Protein AF-A0A251YXQ8-F1 (afdb_monomer)

pLDDT: mean 76.65, std 15.21, range [50.0, 97.0]

Organism: NCBI:txid28447

Structure (mmCIF, N/CA/C/O backbone):
data_AF-A0A251YXQ8-F1
#
_entry.id   AF-A0A251YXQ8-F1
#
loop_
_atom_site.group_PDB
_atom_site.id
_atom_site.type_symbol
_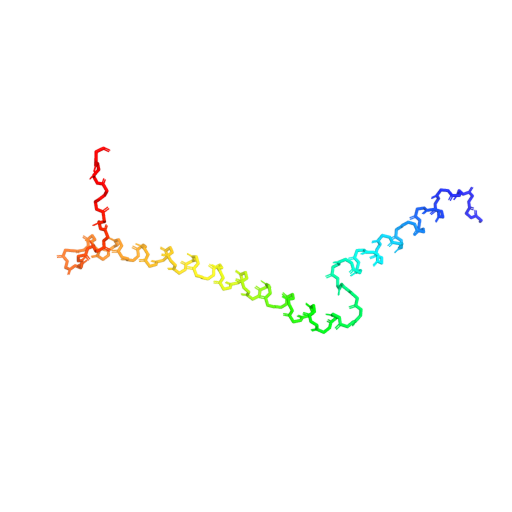atom_site.label_atom_id
_atom_site.label_alt_id
_atom_site.label_comp_id
_atom_site.label_asym_id
_atom_site.label_entity_id
_atom_site.label_seq_id
_atom_site.pdbx_PDB_ins_code
_atom_site.Cartn_x
_atom_site.Cartn_y
_atom_site.Cartn_z
_atom_site.occupancy
_atom_site.B_iso_or_equiv
_atom_site.auth_seq_id
_atom_site.auth_comp_id
_atom_site.auth_asym_id
_atom_site.auth_atom_id
_atom_site.pdbx_PDB_model_num
ATOM 1 N N . MET A 1 1 ? -9.228 -11.762 42.944 1.00 59.47 1 MET A N 1
ATOM 2 C CA . MET A 1 1 ? -9.900 -10.454 42.814 1.00 59.47 1 MET A CA 1
ATOM 3 C C . MET A 1 1 ? -8.862 -9.478 42.292 1.00 59.47 1 MET A C 1
ATOM 5 O O . MET A 1 1 ? -7.860 -9.339 42.977 1.00 59.47 1 MET A O 1
ATOM 9 N N . PRO A 1 2 ? -8.996 -8.919 41.078 1.00 59.44 2 PRO A N 1
ATOM 10 C CA . PRO A 1 2 ? -8.061 -7.910 40.579 1.00 59.44 2 PRO A CA 1
ATOM 11 C C . PRO A 1 2 ? -8.091 -6.695 41.513 1.00 59.44 2 PRO A C 1
ATOM 13 O O . PRO A 1 2 ? -9.149 -6.103 41.707 1.00 59.44 2 PRO A O 1
ATOM 16 N N . THR A 1 3 ? -6.961 -6.392 42.145 1.00 67.88 3 THR A N 1
ATOM 17 C CA . THR A 1 3 ? -6.861 -5.420 43.249 1.00 67.88 3 THR A CA 1
ATOM 18 C C . THR A 1 3 ? -6.542 -4.001 42.767 1.00 67.88 3 THR A C 1
ATOM 20 O O . THR A 1 3 ? -6.551 -3.078 43.573 1.00 67.88 3 THR A O 1
ATOM 23 N N . ASP A 1 4 ? -6.309 -3.814 41.463 1.00 83.75 4 ASP A N 1
ATOM 24 C CA . ASP A 1 4 ? -5.828 -2.550 40.904 1.00 83.75 4 ASP A CA 1
ATOM 25 C C . ASP A 1 4 ? -6.819 -1.934 39.900 1.00 83.75 4 ASP A C 1
ATOM 27 O O . ASP A 1 4 ? -7.000 -2.469 38.797 1.00 83.75 4 ASP A O 1
ATOM 31 N N . PRO A 1 5 ? -7.450 -0.792 40.236 1.00 87.06 5 PRO A N 1
ATOM 32 C CA . PRO A 1 5 ? -8.379 -0.089 39.346 1.00 87.06 5 PRO A CA 1
ATOM 33 C C . PRO A 1 5 ? -7.714 0.386 38.042 1.00 87.06 5 PRO A C 1
ATOM 35 O O . PRO A 1 5 ? -8.373 0.473 37.002 1.00 87.06 5 PRO A O 1
ATOM 38 N N . ASP A 1 6 ? -6.400 0.607 38.059 1.00 90.75 6 ASP A N 1
ATOM 39 C CA . ASP A 1 6 ? -5.628 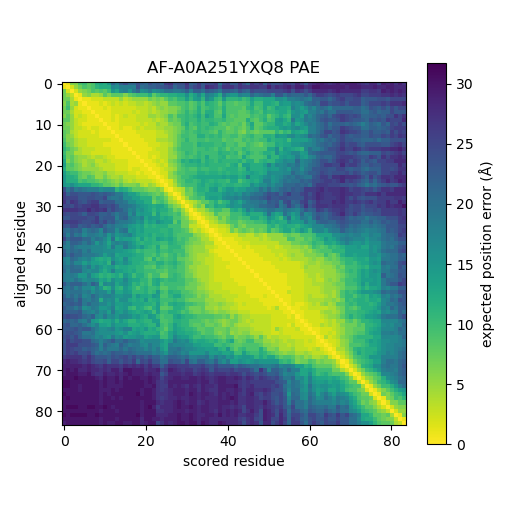1.063 36.901 1.00 90.75 6 ASP A CA 1
ATOM 40 C C . ASP A 1 6 ? -5.574 0.019 35.777 1.00 90.75 6 ASP A C 1
ATOM 42 O O . ASP A 1 6 ? -5.610 0.358 34.592 1.00 90.75 6 ASP A O 1
ATOM 46 N N . VAL A 1 7 ? -5.553 -1.270 36.126 1.00 90.69 7 VAL A N 1
ATOM 47 C CA . VAL A 1 7 ? -5.531 -2.368 35.146 1.00 90.69 7 VAL A CA 1
ATOM 48 C C . VAL A 1 7 ? -6.844 -2.421 34.361 1.00 90.69 7 VAL A C 1
ATOM 50 O O . VAL A 1 7 ? -6.835 -2.630 33.146 1.00 90.69 7 VAL A O 1
ATOM 53 N N . ILE A 1 8 ? -7.970 -2.162 35.030 1.00 89.31 8 ILE A N 1
ATOM 54 C CA . ILE A 1 8 ? -9.297 -2.126 34.402 1.00 89.31 8 ILE A CA 1
ATOM 55 C C . ILE A 1 8 ? -9.417 -0.928 33.449 1.00 89.31 8 ILE A C 1
ATOM 57 O O . ILE A 1 8 ? -9.941 -1.065 32.337 1.00 89.31 8 ILE A O 1
ATOM 61 N N . LEU A 1 9 ? -8.883 0.237 33.833 1.00 90.25 9 LEU A N 1
ATOM 62 C CA . LEU A 1 9 ? -8.849 1.418 32.967 1.00 90.25 9 LEU A CA 1
ATOM 63 C C . LEU A 1 9 ? -7.967 1.195 31.734 1.00 90.25 9 LEU A C 1
ATOM 65 O O . LEU A 1 9 ? -8.368 1.545 30.623 1.00 90.25 9 LEU A O 1
ATOM 69 N N . LEU A 1 10 ? -6.800 0.565 31.898 1.00 93.12 10 LEU A N 1
ATOM 70 C CA . LEU A 1 10 ? -5.910 0.255 30.779 1.00 93.12 10 LEU A CA 1
ATOM 71 C C . LEU A 1 10 ? -6.553 -0.702 29.773 1.00 93.12 10 LEU A C 1
ATOM 73 O O . LEU A 1 10 ? -6.453 -0.459 28.569 1.00 93.12 10 LEU A O 1
ATOM 77 N N . GLU A 1 11 ? -7.248 -1.744 30.231 1.00 92.69 11 GLU A N 1
ATOM 78 C CA . GLU A 1 11 ? -7.987 -2.640 29.332 1.00 92.69 11 GLU A CA 1
ATOM 79 C C . GLU A 1 11 ? -9.134 -1.922 28.609 1.00 92.69 11 GLU A C 1
ATOM 81 O O . GLU A 1 11 ? -9.324 -2.067 27.395 1.00 92.69 11 GLU A O 1
ATOM 86 N N . THR A 1 12 ? -9.844 -1.042 29.312 1.00 93.38 12 THR A N 1
ATOM 87 C CA . THR A 1 12 ? -10.924 -0.248 28.714 1.00 93.38 12 THR A CA 1
ATOM 88 C C . THR A 1 12 ? -10.392 0.716 27.644 1.00 93.38 12 THR A C 1
ATOM 90 O O . THR A 1 12 ? -10.945 0.802 26.549 1.00 93.38 12 THR A O 1
ATOM 93 N N . ILE A 1 13 ? -9.269 1.399 27.888 1.00 93.88 13 ILE A N 1
ATOM 94 C CA . ILE A 1 13 ? -8.664 2.312 26.903 1.00 93.88 13 ILE A CA 1
ATOM 95 C C . ILE A 1 13 ? -8.072 1.538 25.722 1.00 93.88 13 ILE A C 1
ATOM 97 O O . ILE A 1 13 ? -8.197 1.980 24.576 1.00 93.88 13 ILE A O 1
ATOM 101 N N . ARG A 1 14 ? -7.444 0.377 25.958 1.00 92.44 14 ARG A N 1
ATOM 102 C CA . ARG A 1 14 ? -6.908 -0.473 24.881 1.00 92.44 14 ARG A CA 1
ATOM 103 C C . ARG A 1 14 ? -8.001 -0.898 23.913 1.00 92.44 14 ARG A C 1
ATOM 105 O O . ARG A 1 14 ? -7.817 -0.760 22.702 1.00 92.44 14 ARG A O 1
ATOM 112 N N . THR A 1 15 ? -9.142 -1.353 24.424 1.00 91.69 15 THR A N 1
ATOM 113 C CA . THR A 1 15 ? -10.278 -1.756 23.584 1.00 91.69 15 THR A CA 1
ATOM 114 C C . THR A 1 15 ? -10.870 -0.565 22.831 1.00 91.69 15 THR A C 1
ATOM 116 O O . THR A 1 15 ? -11.073 -0.656 21.619 1.00 91.69 15 THR A O 1
ATOM 119 N N . HIS A 1 16 ? -11.045 0.586 23.489 1.00 89.94 16 HIS A N 1
ATOM 120 C CA . HIS A 1 16 ? -11.538 1.803 22.837 1.00 89.94 16 HIS A CA 1
ATOM 121 C C . HIS A 1 16 ? -10.600 2.286 21.724 1.00 89.94 16 HIS A C 1
ATOM 123 O O . HIS A 1 16 ? -11.044 2.576 20.615 1.00 89.94 16 HIS A O 1
ATOM 129 N N . ARG A 1 17 ? -9.287 2.314 21.979 1.00 92.50 17 ARG A N 1
ATOM 130 C CA . ARG A 1 17 ? -8.273 2.721 20.997 1.00 92.50 17 ARG A CA 1
ATOM 131 C C . ARG A 1 17 ? -8.162 1.732 19.844 1.00 92.50 17 ARG A C 1
ATOM 133 O O . ARG A 1 17 ? -7.941 2.159 18.717 1.00 92.50 17 ARG A O 1
ATOM 140 N N . SER A 1 18 ? -8.303 0.435 20.112 1.00 85.81 18 SER A N 1
ATOM 141 C CA . SER A 1 18 ? -8.343 -0.599 19.076 1.00 85.81 18 SER A CA 1
ATOM 142 C C . SER A 1 18 ? -9.529 -0.371 18.138 1.00 85.81 18 SER A C 1
ATOM 144 O O . SER A 1 18 ? -9.340 -0.238 16.934 1.00 85.81 18 SER A O 1
ATOM 146 N N . ARG A 1 19 ? -10.732 -0.173 18.692 1.00 84.56 19 ARG A N 1
ATOM 147 C CA . ARG A 1 19 ? -11.944 0.103 17.907 1.00 84.56 19 ARG A CA 1
ATOM 148 C C . ARG A 1 19 ? -11.863 1.428 17.151 1.00 84.56 19 ARG A C 1
ATOM 150 O O . ARG A 1 19 ? -12.251 1.465 15.990 1.00 84.56 19 ARG A O 1
ATOM 157 N N . LEU A 1 20 ? -11.314 2.480 17.767 1.00 86.88 20 LEU A N 1
ATOM 158 C CA . LEU A 1 20 ? -11.070 3.765 17.104 1.00 86.88 20 LEU A CA 1
ATOM 159 C C . LEU A 1 20 ? -10.042 3.638 15.983 1.00 86.88 20 LEU A C 1
ATOM 161 O O . LEU A 1 20 ? -10.250 4.206 14.925 1.00 86.88 20 LEU A O 1
ATOM 165 N N . ARG A 1 21 ? -8.963 2.871 16.167 1.00 81.75 21 ARG A N 1
ATOM 166 C CA . ARG A 1 21 ? -7.987 2.606 15.100 1.00 81.75 21 ARG A CA 1
ATOM 167 C C . ARG A 1 21 ? -8.599 1.823 13.960 1.00 81.75 21 ARG A C 1
ATOM 169 O O . ARG A 1 21 ? -8.360 2.169 12.814 1.00 81.75 21 ARG A O 1
ATOM 176 N N . SER A 1 22 ? -9.391 0.801 14.258 1.00 72.44 22 SER A N 1
ATOM 177 C CA . SER A 1 22 ? -10.115 0.071 13.227 1.00 72.44 22 SER A CA 1
ATOM 178 C C . SER A 1 22 ? -11.104 0.991 12.509 1.00 72.44 22 SER A C 1
ATOM 180 O O . SER A 1 22 ? -11.128 0.998 11.291 1.00 72.44 22 SER A O 1
ATOM 182 N N . ALA A 1 23 ? -11.845 1.845 13.214 1.00 73.06 23 ALA A N 1
ATOM 183 C CA . ALA A 1 23 ? -12.734 2.818 12.579 1.00 73.06 23 ALA A CA 1
ATOM 184 C C . ALA A 1 23 ? -11.976 3.886 11.769 1.00 73.06 23 ALA A C 1
ATOM 186 O O . ALA A 1 23 ? -12.448 4.311 10.725 1.00 73.06 23 ALA A O 1
ATOM 187 N N . PHE A 1 24 ? -10.787 4.299 12.208 1.00 74.31 24 PHE A N 1
ATOM 188 C CA . PHE A 1 24 ? -9.975 5.292 11.502 1.00 74.31 24 PHE A CA 1
ATOM 189 C C . PHE A 1 24 ? -9.297 4.705 10.258 1.00 74.31 24 PHE A C 1
ATOM 191 O O . PHE A 1 24 ? -9.153 5.387 9.252 1.00 74.31 24 PHE A O 1
ATOM 198 N N . ILE A 1 25 ? -8.885 3.436 10.324 1.00 70.25 25 ILE A N 1
ATOM 199 C CA . ILE A 1 25 ? -8.273 2.719 9.199 1.00 70.25 25 ILE A CA 1
ATOM 200 C C . ILE A 1 25 ? -9.340 2.246 8.201 1.00 70.25 25 ILE A C 1
ATOM 202 O O . ILE A 1 25 ? -9.072 2.232 7.004 1.00 70.25 25 ILE A O 1
ATOM 206 N N . PHE A 1 26 ? -10.534 1.864 8.672 1.00 66.06 26 PHE A N 1
ATOM 207 C CA . PHE A 1 26 ? -11.567 1.225 7.847 1.00 66.06 26 PHE A CA 1
ATOM 208 C C . PHE A 1 26 ? -12.834 2.066 7.587 1.00 66.06 26 PHE A C 1
ATOM 210 O O . PHE A 1 26 ? -13.650 1.642 6.774 1.00 66.06 26 PHE A O 1
ATOM 217 N N . GLY A 1 27 ? -13.005 3.240 8.205 1.00 64.25 27 GLY A N 1
ATOM 218 C CA . GLY A 1 27 ? -14.168 4.116 7.991 1.00 64.25 27 GLY A CA 1
ATOM 219 C C . GLY A 1 27 ? -15.516 3.531 8.452 1.00 64.25 27 GLY A C 1
ATOM 220 O O . GLY A 1 27 ? -15.606 2.395 8.919 1.00 64.25 27 GLY A O 1
ATOM 221 N N . GLU A 1 28 ? -16.582 4.336 8.363 1.00 55.88 28 GLU A N 1
ATOM 222 C CA . GLU A 1 28 ? -17.974 3.947 8.657 1.00 55.88 28 GLU A CA 1
ATOM 223 C C . GLU A 1 28 ? -18.419 2.753 7.784 1.00 55.88 28 GLU A C 1
ATOM 225 O O . GLU A 1 28 ? -17.993 2.624 6.646 1.00 55.88 28 GLU A O 1
ATOM 230 N N . LEU A 1 29 ? -19.273 1.860 8.299 1.00 54.22 29 LEU A N 1
ATOM 231 C CA . LEU A 1 29 ? -19.564 0.508 7.775 1.00 54.22 29 LEU A CA 1
ATOM 232 C C . LEU A 1 29 ? -19.956 0.397 6.278 1.00 54.22 29 LEU A C 1
ATOM 234 O O . LEU A 1 29 ? -19.784 -0.680 5.703 1.00 54.22 29 LEU A O 1
ATOM 238 N N . THR A 1 30 ? -20.425 1.471 5.632 1.00 54.97 30 THR A N 1
ATOM 239 C CA . THR A 1 30 ? -20.635 1.544 4.167 1.00 54.97 30 THR A CA 1
ATOM 240 C C . THR A 1 30 ? -19.314 1.480 3.391 1.00 54.97 30 THR A C 1
ATOM 242 O O . THR A 1 30 ? -19.235 0.868 2.325 1.00 54.97 30 THR A O 1
ATOM 245 N N . GLU A 1 31 ? -18.247 2.018 3.974 1.00 54.75 31 GLU A N 1
ATOM 246 C CA . GLU A 1 31 ? -16.916 2.097 3.389 1.00 54.75 31 GLU A CA 1
ATOM 247 C C . GLU A 1 31 ? -16.189 0.753 3.432 1.00 54.75 31 GLU A C 1
ATOM 249 O O . GLU A 1 31 ? -15.250 0.566 2.682 1.00 54.75 31 GLU A O 1
ATOM 254 N N . ARG A 1 32 ? -16.615 -0.249 4.214 1.00 56.50 32 ARG A N 1
ATOM 255 C CA . ARG A 1 32 ? -15.872 -1.523 4.345 1.00 56.50 32 ARG A CA 1
ATOM 256 C C . ARG A 1 32 ? -15.627 -2.226 3.001 1.00 56.50 32 ARG A C 1
ATOM 258 O O . ARG A 1 32 ? -14.571 -2.811 2.799 1.00 56.50 32 ARG A O 1
ATOM 265 N N . ARG A 1 33 ? -16.577 -2.130 2.061 1.00 58.19 33 ARG A N 1
ATOM 266 C CA . ARG A 1 33 ? -16.423 -2.660 0.691 1.00 58.19 33 ARG A CA 1
ATOM 267 C C . ARG A 1 33 ? -15.495 -1.789 -0.168 1.00 58.19 33 ARG A C 1
ATOM 269 O O . ARG A 1 33 ? -14.775 -2.312 -1.011 1.00 58.19 33 ARG A O 1
ATOM 276 N N . VAL A 1 34 ? -15.508 -0.478 0.071 1.00 57.91 34 VAL A N 1
ATOM 277 C CA . VAL A 1 34 ? -14.663 0.518 -0.599 1.00 57.91 34 VAL A CA 1
ATOM 278 C C . VAL A 1 34 ? -13.242 0.510 -0.032 1.00 57.91 34 VAL A C 1
ATOM 280 O O . VAL A 1 34 ? -12.311 0.715 -0.791 1.00 57.91 34 VAL A O 1
ATOM 283 N N . VAL A 1 35 ? -13.026 0.210 1.251 1.00 59.56 35 VAL A N 1
ATOM 284 C CA . VAL A 1 35 ? -11.705 0.125 1.886 1.00 59.56 35 VAL A CA 1
ATOM 285 C C . VAL A 1 35 ? -10.971 -1.128 1.454 1.00 59.56 35 VAL A C 1
ATOM 287 O O . VAL A 1 35 ? -9.781 -1.043 1.169 1.00 59.56 35 VAL A O 1
ATOM 290 N N . ASP A 1 36 ? -11.643 -2.272 1.342 1.00 65.94 36 ASP A N 1
ATOM 291 C CA . ASP A 1 36 ? -11.001 -3.454 0.762 1.00 65.94 36 ASP A CA 1
ATOM 292 C C . ASP A 1 36 ? -10.605 -3.193 -0.709 1.00 65.94 36 ASP A C 1
ATOM 294 O O . ASP A 1 36 ? -9.506 -3.566 -1.113 1.00 65.94 36 ASP A O 1
ATOM 298 N N . ASP A 1 37 ? -11.409 -2.459 -1.494 1.00 70.69 37 ASP A N 1
ATOM 299 C CA . ASP A 1 37 ? -11.038 -2.067 -2.868 1.00 70.69 37 ASP A CA 1
ATOM 300 C C . ASP A 1 37 ? -9.932 -0.997 -2.900 1.00 70.69 37 ASP A C 1
ATOM 302 O O . ASP A 1 37 ? -8.967 -1.115 -3.651 1.00 70.69 37 ASP A O 1
ATOM 306 N N . ASN A 1 38 ? -10.016 0.028 -2.049 1.00 73.81 38 ASN A N 1
ATOM 307 C CA . ASN A 1 38 ? -9.080 1.147 -2.002 1.00 73.81 38 ASN A CA 1
ATOM 308 C C . ASN A 1 38 ? -7.725 0.720 -1.433 1.00 73.81 38 ASN A C 1
ATOM 310 O O . ASN A 1 38 ? -6.696 1.062 -1.996 1.00 73.81 38 ASN A O 1
ATOM 314 N N . SER A 1 39 ? -7.691 -0.096 -0.379 1.00 76.81 39 SER A N 1
ATOM 315 C CA . SER A 1 39 ? -6.445 -0.683 0.132 1.00 76.81 39 SER A CA 1
ATOM 316 C C . SER A 1 39 ? -5.767 -1.541 -0.936 1.00 76.81 39 SER A C 1
ATOM 318 O O . SER A 1 39 ? -4.561 -1.422 -1.154 1.00 76.81 39 SER A O 1
ATOM 320 N N . ARG A 1 40 ? -6.541 -2.331 -1.689 1.00 78.19 40 ARG A N 1
ATOM 321 C CA . ARG A 1 40 ? -6.030 -3.124 -2.809 1.00 78.19 40 ARG A CA 1
ATOM 322 C C . ARG A 1 40 ? -5.563 -2.246 -3.973 1.00 78.19 40 ARG A C 1
ATOM 324 O O . ARG A 1 40 ? -4.527 -2.550 -4.559 1.00 78.19 40 ARG A O 1
ATOM 331 N N . ARG A 1 41 ? -6.250 -1.133 -4.267 1.00 83.81 41 ARG A N 1
ATOM 332 C CA . ARG A 1 41 ? -5.820 -0.109 -5.241 1.00 83.81 41 ARG A CA 1
ATOM 333 C C . ARG A 1 41 ? -4.556 0.623 -4.803 1.00 83.81 41 ARG A C 1
ATOM 335 O O . ARG A 1 41 ? -3.708 0.871 -5.649 1.00 83.81 41 ARG A O 1
ATOM 342 N N . VAL A 1 42 ? -4.404 0.942 -3.520 1.00 86.88 42 VAL A N 1
ATOM 343 C CA . VAL A 1 42 ? -3.213 1.600 -2.959 1.00 86.88 42 VAL A CA 1
ATOM 344 C C . VAL A 1 42 ? -2.014 0.659 -3.012 1.00 86.88 42 VAL A C 1
ATOM 346 O O . VAL A 1 42 ? -0.942 1.049 -3.460 1.00 86.88 42 VAL A O 1
ATOM 349 N N . ILE A 1 43 ? -2.187 -0.606 -2.627 1.00 89.50 43 ILE A N 1
ATOM 350 C CA . ILE A 1 43 ? -1.122 -1.606 -2.764 1.00 89.50 43 ILE A CA 1
ATOM 351 C C . ILE A 1 43 ? -0.758 -1.776 -4.244 1.00 89.50 43 ILE A C 1
ATOM 353 O O . ILE A 1 43 ? 0.421 -1.764 -4.592 1.00 89.50 43 ILE A O 1
ATOM 357 N N . ALA A 1 44 ? -1.754 -1.871 -5.130 1.00 89.62 44 ALA A N 1
ATOM 358 C CA . ALA A 1 44 ? -1.513 -1.966 -6.565 1.00 89.62 44 ALA A CA 1
ATOM 359 C C . ALA A 1 44 ? -0.796 -0.725 -7.124 1.00 89.62 44 ALA A C 1
ATOM 361 O O . ALA A 1 44 ? 0.132 -0.878 -7.913 1.00 89.62 44 ALA A O 1
ATOM 362 N N . SER A 1 45 ? -1.163 0.491 -6.707 1.00 92.25 45 SER A N 1
ATOM 363 C CA . SER A 1 45 ? -0.524 1.723 -7.183 1.00 92.25 45 SER A CA 1
ATOM 364 C C . SER A 1 45 ? 0.926 1.830 -6.721 1.00 92.25 45 SER A C 1
ATOM 366 O O . SER A 1 45 ? 1.779 2.215 -7.517 1.00 92.25 45 SER A O 1
ATOM 368 N N . ILE A 1 46 ? 1.232 1.414 -5.488 1.00 95.44 46 ILE A N 1
ATOM 369 C CA . ILE A 1 46 ? 2.605 1.338 -4.972 1.00 95.44 46 ILE A CA 1
ATOM 370 C C . ILE A 1 46 ? 3.436 0.359 -5.806 1.00 95.44 46 ILE A C 1
ATOM 372 O O . ILE A 1 46 ? 4.552 0.688 -6.206 1.00 95.44 46 ILE A O 1
ATOM 376 N N . VAL A 1 47 ? 2.891 -0.823 -6.111 1.00 95.81 47 VAL A N 1
ATOM 377 C CA . VAL A 1 47 ? 3.575 -1.818 -6.951 1.00 95.81 47 VAL A CA 1
ATOM 378 C C . VAL A 1 47 ? 3.808 -1.269 -8.360 1.00 95.81 47 VAL A C 1
ATOM 380 O O . VAL A 1 47 ? 4.922 -1.362 -8.869 1.00 95.81 47 VAL A O 1
ATOM 383 N N . VAL A 1 48 ? 2.799 -0.646 -8.978 1.00 95.88 48 VA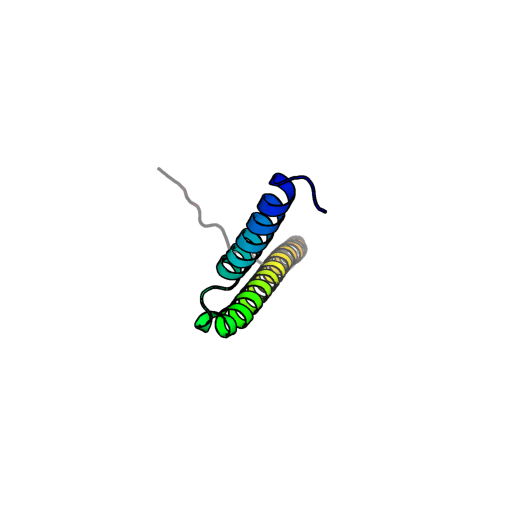L A N 1
ATOM 384 C CA . VAL A 1 48 ? 2.930 -0.027 -10.307 1.00 95.88 48 VAL A CA 1
ATOM 385 C C . VAL A 1 48 ? 3.987 1.078 -10.295 1.00 95.88 48 VAL A C 1
ATOM 387 O O . VAL A 1 48 ? 4.859 1.081 -11.158 1.00 95.88 48 VAL A O 1
ATOM 390 N N . ALA A 1 49 ? 3.972 1.975 -9.307 1.00 96.12 49 ALA A N 1
ATOM 391 C CA . ALA A 1 49 ? 4.968 3.036 -9.177 1.00 96.12 49 ALA A CA 1
ATOM 392 C C . ALA A 1 49 ? 6.391 2.473 -9.027 1.00 96.12 49 ALA A C 1
ATOM 394 O O . ALA A 1 49 ? 7.313 2.951 -9.684 1.00 96.12 49 ALA A O 1
ATOM 395 N N . ALA A 1 50 ? 6.568 1.420 -8.224 1.00 96.31 50 ALA A N 1
ATOM 396 C CA . ALA A 1 50 ? 7.858 0.754 -8.063 1.00 96.31 50 ALA A CA 1
ATOM 397 C C . ALA A 1 50 ? 8.358 0.136 -9.380 1.00 96.31 50 ALA A C 1
ATOM 399 O O . ALA A 1 50 ? 9.526 0.304 -9.732 1.00 96.31 50 ALA A O 1
ATOM 400 N N . VAL A 1 51 ? 7.476 -0.530 -10.133 1.00 96.56 51 VAL A N 1
ATOM 401 C CA . VAL A 1 51 ? 7.807 -1.116 -11.442 1.00 96.56 51 VAL A CA 1
ATOM 402 C C . VAL A 1 51 ? 8.167 -0.032 -12.455 1.00 96.56 51 VAL A C 1
ATOM 404 O O . VAL A 1 51 ? 9.147 -0.187 -13.178 1.00 96.56 51 VAL A O 1
ATOM 407 N N . VAL A 1 52 ? 7.425 1.077 -12.489 1.00 97.00 52 VAL A N 1
ATOM 408 C CA . VAL A 1 52 ? 7.728 2.215 -13.369 1.00 97.00 52 VAL A CA 1
ATOM 409 C C . VAL A 1 52 ? 9.093 2.807 -13.027 1.00 97.00 52 VAL A C 1
ATOM 411 O O . VAL A 1 52 ? 9.915 2.970 -13.924 1.00 97.00 52 VAL A O 1
ATOM 414 N N . CYS A 1 53 ? 9.384 3.048 -11.745 1.00 92.50 53 CYS A N 1
ATOM 415 C CA . CYS A 1 53 ? 10.697 3.528 -11.313 1.00 92.50 53 CYS A CA 1
ATOM 416 C C . CYS A 1 53 ? 11.824 2.568 -11.724 1.00 92.50 53 CYS A C 1
ATOM 418 O O . CYS A 1 53 ? 12.822 3.006 -12.295 1.00 92.50 53 CYS A O 1
ATOM 420 N N . ALA A 1 54 ? 11.663 1.261 -11.495 1.00 94.38 54 ALA A N 1
ATOM 421 C CA . ALA A 1 54 ? 12.649 0.259 -11.900 1.00 94.38 54 ALA A CA 1
ATOM 422 C C . ALA A 1 54 ? 12.836 0.210 -13.429 1.00 94.38 54 ALA A C 1
ATOM 424 O O . ALA A 1 54 ? 13.965 0.141 -13.918 1.00 94.38 54 ALA A O 1
ATOM 425 N N . GLY A 1 55 ? 11.739 0.304 -14.186 1.00 95.38 55 GLY A N 1
ATOM 426 C CA . GLY A 1 55 ? 11.748 0.355 -15.645 1.00 95.38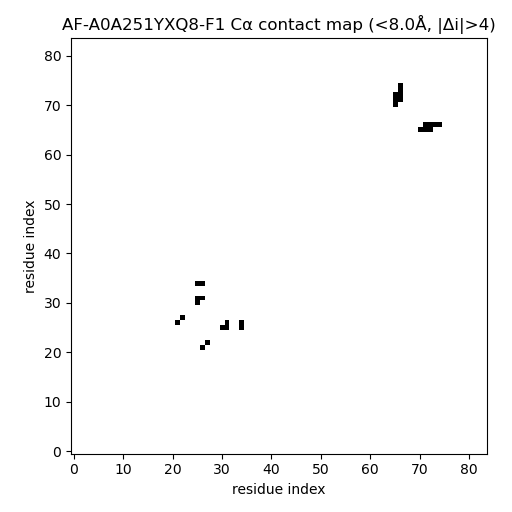 55 GLY A CA 1
ATOM 427 C C . GLY A 1 55 ? 12.474 1.588 -16.182 1.00 95.38 55 GLY A C 1
ATOM 428 O O . GLY A 1 55 ? 13.335 1.452 -17.047 1.00 95.38 55 GLY A O 1
ATOM 429 N N . CYS A 1 56 ? 12.198 2.774 -15.633 1.00 91.31 56 CYS A N 1
ATOM 430 C CA . CYS A 1 56 ? 12.878 4.016 -16.006 1.00 91.31 56 CYS A CA 1
ATOM 431 C C . CYS A 1 56 ? 14.396 3.912 -15.822 1.00 91.31 56 CYS A C 1
ATOM 433 O O . CYS A 1 56 ? 15.147 4.224 -16.745 1.00 91.31 56 CYS A O 1
ATOM 435 N N . VAL A 1 57 ? 14.848 3.419 -14.665 1.00 93.38 57 VAL A N 1
ATOM 436 C CA . VAL A 1 57 ? 16.282 3.247 -14.384 1.00 93.38 57 VAL A CA 1
ATOM 437 C C . VAL A 1 57 ? 16.921 2.262 -15.370 1.00 93.38 57 VAL A C 1
ATOM 439 O O . VAL A 1 57 ? 18.001 2.531 -15.897 1.00 93.38 57 VAL A O 1
ATOM 442 N N . GLY A 1 58 ? 16.239 1.154 -15.678 1.00 88.88 58 GLY A N 1
ATOM 443 C CA . GLY A 1 58 ? 16.713 0.169 -16.653 1.00 88.88 58 GLY A CA 1
ATOM 444 C C . GLY A 1 58 ? 16.839 0.736 -18.071 1.00 88.88 58 GLY A C 1
ATOM 445 O O . GLY A 1 58 ? 17.868 0.546 -18.719 1.00 88.88 58 GLY A O 1
ATOM 446 N N . VAL A 1 59 ? 15.831 1.478 -18.544 1.00 90.38 59 VAL A N 1
ATOM 447 C CA . VAL A 1 59 ? 15.841 2.096 -19.882 1.00 90.38 59 VAL A CA 1
ATOM 448 C C . VAL A 1 59 ? 16.942 3.150 -19.998 1.00 90.38 59 VAL A C 1
ATOM 450 O O . VAL A 1 59 ? 17.639 3.178 -21.011 1.00 90.38 59 VAL A O 1
ATOM 453 N N . SER A 1 60 ? 17.167 3.968 -18.963 1.00 85.62 60 SER A N 1
ATOM 454 C CA . SER A 1 60 ? 18.277 4.930 -18.951 1.00 85.62 60 SER A CA 1
ATOM 455 C C . SER A 1 60 ? 19.643 4.247 -19.036 1.00 85.62 60 SER A C 1
ATOM 457 O O . SER A 1 60 ? 20.518 4.723 -19.757 1.00 85.62 60 SER A O 1
ATOM 459 N N . PHE A 1 61 ? 19.825 3.113 -18.354 1.00 85.69 61 PHE A N 1
ATOM 460 C CA . PHE A 1 61 ? 21.074 2.354 -18.411 1.00 85.69 61 PHE A CA 1
ATOM 461 C C . PHE A 1 61 ? 21.321 1.754 -19.802 1.00 85.69 61 PHE A C 1
ATOM 463 O O . PHE A 1 61 ? 22.399 1.927 -20.369 1.00 85.69 61 PHE A O 1
ATOM 470 N N . VAL A 1 62 ? 20.310 1.108 -20.394 1.00 86.06 62 VAL A N 1
ATOM 471 C CA . VAL A 1 62 ? 20.409 0.534 -21.749 1.00 86.06 62 VAL A CA 1
ATOM 472 C C . VAL A 1 62 ? 20.631 1.627 -22.796 1.00 86.06 62 VAL A C 1
ATOM 474 O O . VAL A 1 62 ? 21.486 1.469 -23.665 1.00 86.06 62 VAL A O 1
ATOM 477 N N . GLY A 1 63 ? 19.926 2.757 -22.685 1.00 84.88 63 GLY A N 1
ATOM 478 C CA . GLY A 1 63 ? 20.116 3.914 -23.559 1.00 84.88 63 GLY A CA 1
ATOM 479 C C . GLY A 1 63 ? 21.549 4.444 -23.512 1.00 84.88 63 GLY A C 1
ATOM 480 O O . GLY A 1 63 ? 22.161 4.625 -24.558 1.00 84.88 63 GLY A O 1
ATOM 481 N N . HIS A 1 64 ? 22.132 4.596 -22.319 1.00 78.69 64 HIS A N 1
ATOM 482 C CA . HIS A 1 64 ? 23.522 5.040 -22.170 1.00 78.69 64 HIS A CA 1
ATOM 483 C C . HIS A 1 64 ? 24.531 4.070 -22.813 1.00 78.69 64 HIS A C 1
ATOM 485 O O . HIS A 1 64 ? 25.491 4.505 -23.452 1.00 78.69 64 HIS A O 1
ATOM 491 N N . LEU A 1 65 ? 24.312 2.755 -22.689 1.00 79.38 65 LEU A N 1
ATOM 492 C CA . LEU A 1 65 ? 25.163 1.74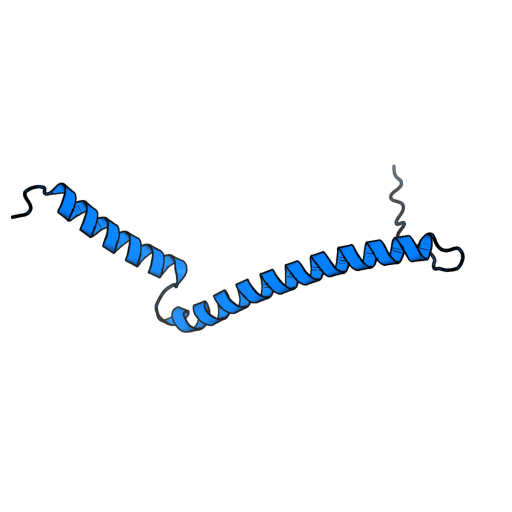2 -23.326 1.00 79.38 65 LEU A CA 1
ATOM 493 C C . LEU A 1 65 ? 25.046 1.753 -24.859 1.00 79.38 65 LEU A C 1
ATOM 495 O O . LEU A 1 65 ? 26.051 1.592 -25.557 1.00 79.38 65 LEU A O 1
ATOM 499 N N . LEU A 1 66 ? 23.838 1.970 -25.389 1.00 79.81 66 LEU A N 1
ATOM 500 C CA . LEU A 1 66 ? 23.598 2.075 -26.831 1.00 79.81 66 LEU A CA 1
ATOM 501 C C . LEU A 1 66 ? 24.145 3.383 -27.419 1.00 79.81 66 LEU A C 1
ATOM 503 O O . LEU A 1 66 ? 24.709 3.338 -28.507 1.00 79.81 66 LEU A O 1
ATOM 507 N N . SER A 1 67 ? 24.054 4.508 -26.702 1.00 73.56 67 SER A N 1
ATOM 508 C CA . SER A 1 67 ? 24.643 5.793 -27.117 1.00 73.56 67 SER A CA 1
ATOM 509 C C . SER A 1 67 ? 26.169 5.814 -27.032 1.00 73.56 67 SER A C 1
ATOM 511 O O . SER A 1 67 ? 26.822 6.495 -27.814 1.00 73.56 67 SER A O 1
ATOM 513 N N . THR A 1 68 ? 26.752 5.053 -26.103 1.00 70.19 68 THR A N 1
ATOM 514 C CA .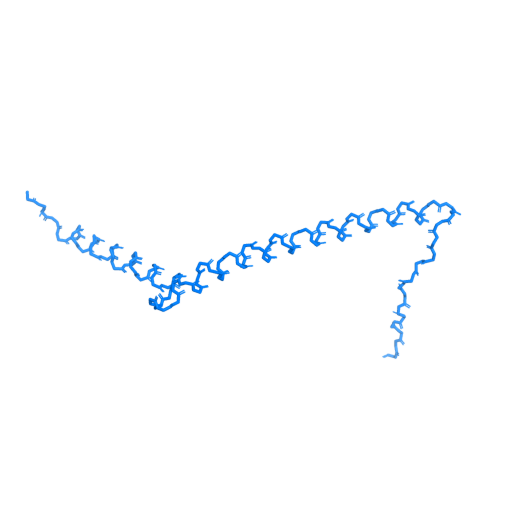 THR A 1 68 ? 28.202 4.797 -26.056 1.00 70.19 68 THR A CA 1
ATOM 515 C C . THR A 1 68 ? 28.662 3.900 -27.211 1.00 70.19 68 THR A C 1
ATOM 517 O O . THR A 1 68 ? 29.825 3.951 -27.610 1.00 70.19 68 THR A O 1
ATOM 520 N N . SER A 1 69 ? 27.767 3.084 -27.779 1.00 59.84 69 SER A N 1
ATOM 521 C CA . SER A 1 69 ? 28.080 2.280 -28.959 1.00 59.84 69 SER A CA 1
ATOM 522 C C . SER A 1 69 ? 28.033 3.155 -30.219 1.00 59.84 69 SER A C 1
ATOM 524 O O . SER A 1 69 ? 27.074 3.900 -30.416 1.00 59.84 69 SER A O 1
ATOM 526 N N . PRO A 1 70 ? 29.016 3.049 -31.130 1.00 59.69 70 PRO A N 1
ATOM 527 C CA . PRO A 1 70 ? 29.251 4.015 -32.214 1.00 59.69 70 PRO A CA 1
ATOM 528 C C . PRO A 1 70 ? 28.163 4.081 -33.310 1.00 59.69 70 PRO A C 1
ATOM 530 O O . PRO A 1 70 ? 28.372 4.709 -34.343 1.00 59.69 70 PRO A O 1
ATOM 533 N N . ILE A 1 71 ? 27.016 3.418 -33.126 1.00 60.62 71 ILE A N 1
ATOM 534 C CA . ILE A 1 71 ? 25.956 3.243 -34.132 1.00 60.62 71 ILE A CA 1
ATOM 535 C C . ILE A 1 71 ? 24.584 3.770 -33.630 1.00 60.62 71 ILE A C 1
ATOM 537 O O . ILE A 1 71 ? 23.648 3.883 -34.417 1.00 60.62 71 ILE A O 1
ATOM 541 N N . GLY A 1 72 ? 24.426 4.136 -32.348 1.00 55.25 72 GLY A N 1
ATOM 542 C CA . GLY A 1 72 ? 23.103 4.251 -31.715 1.00 55.25 72 GLY A CA 1
ATOM 543 C C . GLY A 1 72 ? 22.692 5.616 -31.151 1.00 55.25 72 GLY A C 1
ATOM 544 O O . GLY A 1 72 ? 22.729 5.809 -29.944 1.00 55.25 72 GLY A O 1
ATOM 545 N N . GLY A 1 73 ? 22.134 6.484 -32.000 1.00 51.19 73 GLY A N 1
ATOM 546 C CA . GLY A 1 73 ? 20.949 7.276 -31.633 1.00 51.19 73 GLY A CA 1
ATOM 547 C C . GLY A 1 73 ? 21.156 8.624 -30.930 1.00 51.19 73 GLY A C 1
ATOM 548 O O . GLY A 1 73 ? 21.553 8.708 -29.772 1.00 51.19 73 GLY A O 1
ATOM 549 N N . ALA A 1 74 ? 20.760 9.678 -31.647 1.00 56.53 74 ALA A N 1
ATOM 550 C CA . ALA A 1 74 ? 20.656 11.067 -31.220 1.00 56.53 74 ALA A CA 1
ATOM 551 C C . ALA A 1 74 ? 19.862 11.250 -29.911 1.00 56.53 74 ALA A C 1
ATOM 553 O O . ALA A 1 74 ? 18.661 10.985 -29.842 1.00 56.53 74 ALA A O 1
ATOM 554 N N . SER A 1 75 ? 20.536 11.776 -28.890 1.00 54.22 75 SER A N 1
ATOM 555 C CA . SER A 1 75 ? 19.950 12.229 -27.632 1.00 54.22 75 SER A CA 1
ATOM 556 C C . SER A 1 75 ? 19.070 13.463 -27.860 1.00 54.22 75 SER A C 1
ATOM 558 O O . SER A 1 75 ? 19.554 14.595 -27.910 1.00 54.22 75 SER A O 1
ATOM 560 N N . VAL A 1 76 ? 17.761 13.249 -27.982 1.00 58.94 76 VAL A N 1
ATOM 561 C CA . VAL A 1 76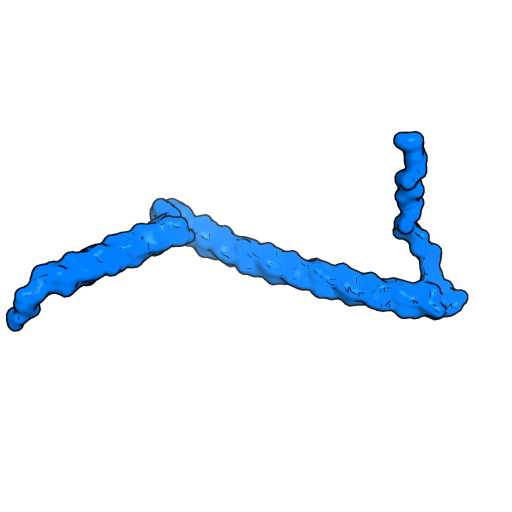 ? 16.749 14.300 -27.838 1.00 58.94 76 VAL A CA 1
ATOM 562 C C . VAL A 1 76 ? 16.483 14.538 -26.353 1.00 58.94 76 VAL A C 1
ATOM 564 O O . VAL A 1 76 ? 15.730 13.803 -25.739 1.00 58.94 76 VAL A O 1
ATOM 567 N N . VAL A 1 77 ? 17.148 15.533 -25.767 1.00 57.28 77 VAL A N 1
ATOM 568 C CA . VAL A 1 77 ? 16.604 16.500 -24.791 1.00 57.28 77 VAL A CA 1
ATOM 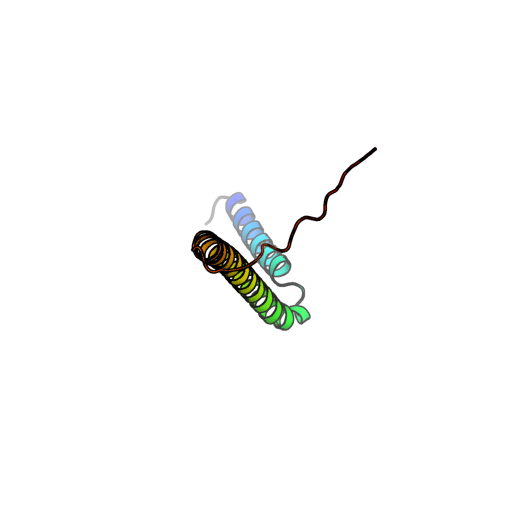569 C C . VAL A 1 77 ? 17.734 17.491 -24.514 1.00 57.28 77 VAL A C 1
ATOM 571 O O . VAL A 1 77 ? 18.653 17.263 -23.735 1.00 57.28 77 VAL A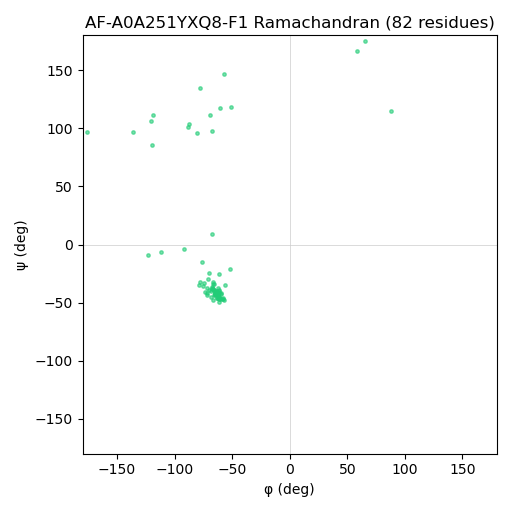 O 1
ATOM 574 N N . SER A 1 78 ? 17.679 18.615 -25.213 1.00 50.00 78 SER A N 1
ATOM 575 C CA . SER A 1 78 ? 18.310 19.860 -24.799 1.00 50.00 78 SER A CA 1
ATOM 576 C C . SER A 1 78 ? 17.276 20.937 -25.075 1.00 50.00 78 SER A C 1
ATOM 578 O O . SER A 1 78 ? 17.115 21.369 -26.210 1.00 50.00 78 SER A O 1
ATOM 580 N N . THR A 1 79 ? 16.514 21.324 -24.057 1.00 51.16 79 THR A N 1
ATOM 581 C CA . THR A 1 79 ? 15.882 22.644 -24.053 1.00 51.16 79 THR A CA 1
ATOM 582 C C . THR A 1 79 ? 16.904 23.597 -23.438 1.00 51.16 79 THR A C 1
ATOM 584 O O . THR A 1 79 ? 17.118 23.526 -22.225 1.00 51.16 79 THR A O 1
ATOM 587 N N . PRO A 1 80 ? 17.592 24.433 -24.238 1.00 53.72 80 PRO A N 1
ATOM 588 C CA . PRO A 1 80 ? 18.483 25.445 -23.699 1.00 53.72 80 PRO A CA 1
ATOM 589 C C . PRO A 1 80 ? 17.626 26.503 -23.003 1.00 53.72 80 PRO A C 1
ATOM 591 O O . PRO A 1 80 ? 16.879 27.231 -23.652 1.00 53.72 80 PRO A O 1
ATOM 594 N N . VAL A 1 81 ? 17.717 26.587 -21.678 1.00 60.25 81 VAL A N 1
ATOM 595 C CA . VAL A 1 81 ? 17.322 27.809 -20.979 1.00 60.25 81 VAL A CA 1
ATOM 596 C C . VAL A 1 81 ? 18.555 28.710 -20.925 1.00 60.25 81 VAL A C 1
ATOM 598 O O . VAL A 1 81 ? 19.485 28.487 -20.155 1.00 60.25 81 VAL A O 1
ATOM 601 N N . SER A 1 82 ? 18.587 29.700 -21.813 1.00 58.62 82 SER A N 1
ATOM 602 C CA . SER A 1 82 ? 19.510 30.832 -21.758 1.00 58.62 82 SER A CA 1
ATOM 603 C C . SER A 1 82 ? 18.689 32.116 -21.674 1.00 58.62 82 SER A C 1
ATOM 605 O O . SER A 1 82 ? 18.094 32.496 -22.676 1.00 58.62 82 SER A O 1
ATOM 607 N N . THR A 1 83 ? 18.697 32.708 -20.467 1.00 62.44 83 THR A N 1
ATOM 608 C CA . THR A 1 83 ? 18.873 34.153 -20.154 1.00 62.44 83 THR A CA 1
ATOM 609 C C . THR A 1 83 ? 17.886 35.182 -20.747 1.00 62.44 83 THR A C 1
ATOM 611 O O . THR A 1 83 ? 17.103 34.837 -21.630 1.00 62.44 83 THR A O 1
ATOM 614 N N . PRO A 1 84 ? 17.837 36.456 -20.278 1.00 68.94 84 PRO A N 1
ATOM 615 C CA . PRO A 1 84 ? 18.793 37.266 -19.484 1.00 68.94 84 PRO A CA 1
ATOM 616 C C . PRO A 1 84 ? 18.752 37.099 -17.962 1.00 68.94 84 PRO A C 1
ATOM 618 O O . PRO A 1 84 ? 17.649 36.947 -17.397 1.00 68.94 84 PRO A O 1
#

Secondary structure (DSSP, 8-state):
----HHHHHHHHHHHHHHHHHHHHHH-STTTHHHHHHHHHHHHHHHHHHHHHHHHHHHHHHHHHHHHHSTT-------------

Foldseek 3Di:
DPPDPVVVVVVVVVVVVVVVVCCVQQPDPVSNVVSVVVVVVVVVVVVVVVVVVVVVVVVVVVQVVQVVPPPDDDDPDDPDDDDD

Mean predicted aligned error: 14.76 Å

Radius of gyration: 27.54 Å; Cα contacts (8 Å, |Δi|>4): 14; chains: 1; bounding box: 50×48×77 Å

Solvent-accessible surface area (backbone atoms only — not comparable to full-atom values): 5079 Å² total; per-residue (Å²): 128,91,88,55,74,64,59,59,50,51,53,53,49,50,53,51,52,51,53,49,47,50,41,70,77,37,48,63,83,82,34,49,68,51,40,60,50,46,53,51,48,51,55,49,49,53,52,51,52,52,50,50,55,53,48,51,56,50,51,54,52,53,49,52,56,39,50,70,35,100,82,40,75,86,84,88,80,80,84,85,86,72,81,135

Sequence (84 aa):
MPTDPDVILLETIRTHRSRLRSAFIFGELTERRVVDDNSRRVIASIVVAAVVCAGCVGVSFVGHLLSTSPIGGASVVSTPVSTP